Protein AF-A0AAJ6QQM8-F1 (afdb_monomer)

Mean predicted aligned error: 12.3 Å

Sequence (153 aa):
MSQPKPGAGTTTARDKDALLKSYQKRLKDDIRAMIDNFQEILKSSKVPTVEEEGQVLRQLQCTEDQYEMSVRAANMIRAGEKLVRLIADIKQYLILNDFPFINDSIQASSQKFCSVQQDCDQRLMALRDDMASELYELEEEYYSSAYKTPPNK

Solvent-accessible surface area (backbone atoms only — not comparable to full-atom values): 8766 Å² total; per-residue (Å²): 137,84,77,82,77,83,72,89,78,81,77,44,74,67,54,52,52,54,48,54,51,49,52,54,48,51,54,53,53,33,52,48,49,34,50,53,32,50,54,50,42,58,58,65,67,59,78,76,73,90,83,81,69,59,75,68,61,53,55,53,49,56,52,51,42,52,54,50,40,51,52,30,53,52,50,30,53,55,28,50,53,52,51,55,52,50,52,52,54,51,51,52,52,55,63,58,66,48,46,62,60,52,49,52,53,51,51,52,50,51,53,51,52,53,52,52,49,52,53,51,53,51,52,52,50,51,52,51,51,52,52,52,50,53,51,50,54,50,52,52,51,55,71,71,35,78,86,68,62,72,80,85,127

Structure (mmCIF, N/CA/C/O backbone):
data_AF-A0AAJ6QQM8-F1
#
_entry.id   AF-A0AAJ6QQM8-F1
#
loop_
_atom_site.group_PDB
_atom_site.id
_atom_site.type_symbol
_atom_site.label_atom_id
_atom_site.label_alt_id
_atom_site.label_comp_id
_atom_site.label_asym_id
_atom_site.label_entity_id
_atom_site.label_seq_id
_atom_site.pdbx_PDB_ins_code
_atom_site.Cartn_x
_atom_site.Cartn_y
_atom_site.Cartn_z
_atom_site.occupancy
_atom_site.B_iso_or_equiv
_atom_site.auth_seq_id
_atom_site.auth_comp_id
_atom_site.auth_asym_id
_atom_site.auth_atom_id
_atom_site.pdbx_PDB_model_num
ATOM 1 N N . MET A 1 1 ? -29.557 -22.681 16.796 1.00 40.97 1 MET A N 1
ATOM 2 C CA . MET A 1 1 ? -28.147 -22.292 17.002 1.00 40.97 1 MET A CA 1
ATOM 3 C C . MET A 1 1 ? -27.478 -22.214 15.637 1.00 40.97 1 MET A C 1
ATOM 5 O O . MET A 1 1 ? -27.035 -23.232 15.125 1.00 40.97 1 MET A O 1
ATOM 9 N N . SER A 1 2 ? -27.509 -21.041 14.999 1.00 46.12 2 SER A N 1
ATOM 10 C CA . SER A 1 2 ? -26.819 -20.816 13.722 1.00 46.12 2 SER A CA 1
ATOM 11 C C . SER A 1 2 ? -25.383 -20.409 14.006 1.00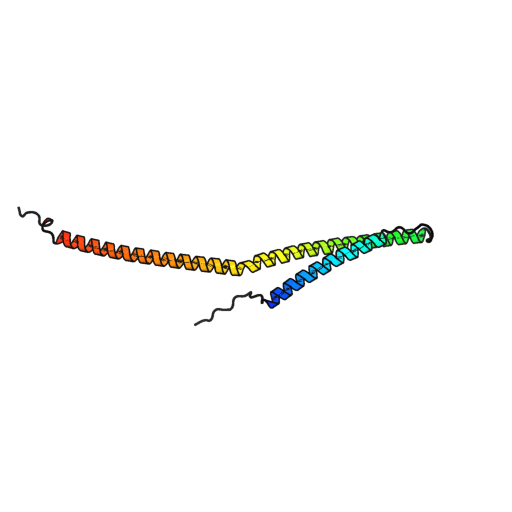 46.12 2 SER A C 1
ATOM 13 O O . SER A 1 2 ? -25.153 -19.456 14.745 1.00 46.12 2 SER A O 1
ATOM 15 N N . GLN A 1 3 ? -24.431 -21.143 13.438 1.00 44.16 3 GLN A N 1
ATOM 16 C CA . GLN A 1 3 ? -23.021 -20.771 13.480 1.00 44.16 3 GLN A CA 1
ATOM 17 C C . GLN A 1 3 ? -22.785 -19.432 12.762 1.00 44.16 3 GLN A C 1
ATOM 19 O O . GLN A 1 3 ? -23.487 -19.134 11.787 1.00 44.16 3 GLN A O 1
ATOM 24 N N . PRO A 1 4 ? -21.799 -18.627 13.198 1.00 49.84 4 PRO A N 1
ATOM 25 C CA . PRO A 1 4 ? -21.432 -17.419 12.487 1.00 49.84 4 PRO A CA 1
ATOM 26 C C . PRO A 1 4 ? -20.741 -17.804 11.174 1.00 49.84 4 PRO A C 1
ATOM 28 O O . PRO A 1 4 ? -19.810 -18.607 11.135 1.00 49.84 4 PRO A O 1
ATOM 31 N N . LYS A 1 5 ? -21.235 -17.228 10.081 1.00 38.94 5 LYS A N 1
ATOM 32 C CA . LYS A 1 5 ? -20.658 -17.323 8.737 1.00 38.94 5 LYS A CA 1
ATOM 33 C C . LYS A 1 5 ? -19.244 -16.711 8.778 1.00 38.94 5 LYS A C 1
ATOM 35 O O . LYS A 1 5 ? -19.127 -15.582 9.257 1.00 38.94 5 LYS A O 1
ATOM 40 N N . PRO A 1 6 ? -18.182 -17.386 8.300 1.00 42.16 6 PRO A N 1
ATOM 41 C CA . PRO A 1 6 ? -16.854 -16.788 8.276 1.00 42.16 6 PRO A CA 1
ATOM 42 C C . PRO A 1 6 ? -16.872 -15.605 7.303 1.00 42.16 6 PRO A C 1
ATOM 44 O O . PRO A 1 6 ? -17.227 -15.750 6.131 1.00 42.16 6 PRO A O 1
ATOM 47 N N . GLY A 1 7 ? -16.560 -14.421 7.830 1.00 39.38 7 GLY A N 1
ATOM 48 C CA . GLY A 1 7 ? -16.451 -13.190 7.062 1.00 39.38 7 GLY A CA 1
ATOM 49 C C . GLY A 1 7 ? -15.402 -13.325 5.962 1.00 39.38 7 GLY A C 1
ATOM 50 O O . GLY A 1 7 ? -14.330 -13.895 6.160 1.00 39.38 7 GLY A O 1
ATOM 51 N N . ALA A 1 8 ? -15.740 -12.808 4.787 1.00 46.47 8 ALA A N 1
ATOM 52 C CA . ALA A 1 8 ? -14.832 -12.682 3.663 1.00 46.47 8 ALA A CA 1
ATOM 53 C C . ALA A 1 8 ? -13.593 -11.854 4.057 1.00 46.47 8 ALA A C 1
ATOM 55 O O . ALA A 1 8 ? -13.740 -10.755 4.587 1.00 46.47 8 ALA A O 1
ATOM 56 N N . GLY A 1 9 ? -12.390 -12.358 3.753 1.00 48.59 9 GLY A N 1
ATOM 57 C CA . GLY A 1 9 ? -11.188 -11.519 3.651 1.00 48.59 9 GLY A CA 1
ATOM 58 C C . GLY A 1 9 ? -9.995 -11.827 4.562 1.00 48.59 9 GLY A C 1
ATOM 59 O O . GLY A 1 9 ? -9.158 -10.947 4.739 1.00 48.59 9 GLY A O 1
ATOM 60 N N . THR A 1 10 ? -9.839 -13.029 5.120 1.00 50.75 10 THR A N 1
ATOM 61 C CA . THR A 1 10 ? -8.577 -13.398 5.791 1.00 50.75 10 THR A CA 1
ATOM 62 C C . THR A 1 10 ? -7.491 -13.747 4.768 1.00 50.75 10 THR A C 1
ATOM 64 O O . THR A 1 10 ? -7.219 -14.912 4.494 1.00 50.75 10 THR A O 1
ATOM 67 N N . THR A 1 11 ? -6.840 -12.726 4.199 1.00 58.72 11 THR A N 1
ATOM 68 C CA . THR A 1 11 ? -5.561 -12.888 3.484 1.00 58.72 11 THR A CA 1
ATOM 69 C C . THR A 1 11 ? -4.575 -13.578 4.424 1.00 58.72 11 THR A C 1
ATOM 71 O O . THR A 1 11 ? -4.206 -13.014 5.461 1.00 58.72 11 THR A O 1
ATOM 74 N N . THR A 1 12 ? -4.177 -14.811 4.107 1.00 64.06 12 THR A N 1
ATOM 75 C CA . THR A 1 12 ? -3.329 -15.608 4.999 1.00 64.06 12 THR A CA 1
ATOM 76 C C . THR A 1 12 ? -1.933 -14.988 5.101 1.00 64.06 12 THR A C 1
ATOM 78 O O . THR A 1 12 ? -1.491 -14.277 4.198 1.00 64.06 12 THR A O 1
ATOM 81 N N . ALA A 1 13 ? -1.193 -15.254 6.184 1.00 66.81 13 ALA A N 1
ATOM 82 C CA . ALA A 1 13 ? 0.185 -14.759 6.331 1.00 66.81 13 ALA A CA 1
ATOM 83 C C . ALA A 1 13 ? 1.074 -15.143 5.128 1.00 66.81 13 ALA A C 1
ATOM 85 O O . ALA A 1 13 ? 1.899 -14.355 4.673 1.00 66.81 13 ALA A O 1
ATOM 86 N N . ARG A 1 14 ? 0.824 -16.322 4.545 1.00 65.31 14 ARG A N 1
ATOM 87 C CA . ARG A 1 14 ? 1.490 -16.810 3.334 1.00 65.31 14 ARG A CA 1
ATOM 88 C C . ARG A 1 14 ? 1.171 -15.963 2.098 1.00 65.31 14 ARG A C 1
ATOM 90 O O . ARG A 1 14 ? 2.067 -15.713 1.293 1.00 65.31 14 ARG A O 1
ATOM 97 N N . ASP A 1 15 ? -0.071 -15.505 1.962 1.00 81.19 15 ASP A N 1
ATOM 98 C CA . ASP A 1 15 ? -0.494 -14.635 0.858 1.00 81.19 15 ASP A CA 1
ATOM 99 C C . ASP A 1 15 ? 0.114 -13.234 0.993 1.00 81.19 15 ASP A C 1
ATOM 101 O O . ASP A 1 15 ? 0.527 -12.642 -0.005 1.00 81.19 15 ASP A O 1
ATOM 105 N N . LYS A 1 16 ? 0.257 -12.732 2.230 1.00 83.00 16 LYS A N 1
ATOM 106 C CA . LYS A 1 16 ? 0.958 -11.467 2.511 1.00 83.00 16 LYS A CA 1
ATOM 107 C C . LYS A 1 16 ? 2.433 -11.547 2.119 1.00 83.00 16 LYS A C 1
ATOM 109 O O . LYS A 1 16 ? 2.919 -10.683 1.393 1.00 83.00 16 LYS A O 1
ATOM 114 N N . ASP A 1 17 ? 3.128 -12.608 2.518 1.00 87.19 17 ASP A N 1
ATOM 115 C CA . ASP A 1 17 ? 4.541 -12.800 2.174 1.00 87.19 17 ASP A CA 1
ATOM 116 C C . ASP A 1 17 ? 4.763 -12.952 0.665 1.00 87.19 17 ASP A C 1
ATOM 118 O O . ASP A 1 17 ? 5.719 -12.405 0.109 1.00 87.19 17 AS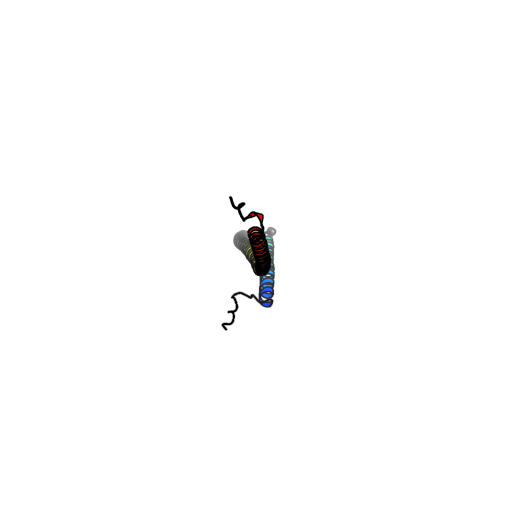P A O 1
ATOM 122 N N . ALA A 1 18 ? 3.881 -13.684 -0.021 1.00 91.25 18 ALA A N 1
ATOM 123 C CA . ALA A 1 18 ? 3.928 -13.816 -1.473 1.00 91.25 18 ALA A CA 1
ATOM 124 C C . ALA A 1 18 ? 3.711 -12.464 -2.174 1.00 91.25 18 ALA A C 1
ATOM 126 O O . ALA A 1 18 ? 4.432 -12.134 -3.121 1.00 91.25 18 ALA A O 1
ATOM 127 N N . LEU A 1 19 ? 2.768 -11.656 -1.680 1.00 91.94 19 LEU A N 1
ATOM 128 C CA . LEU A 1 19 ? 2.495 -10.318 -2.197 1.00 91.94 19 LEU A CA 1
ATOM 129 C C . LEU A 1 19 ? 3.688 -9.372 -1.995 1.00 91.94 19 LEU A C 1
ATOM 131 O O . LEU A 1 19 ? 4.118 -8.716 -2.944 1.00 91.94 19 LEU A O 1
ATOM 135 N N . LEU A 1 20 ? 4.285 -9.353 -0.801 1.00 92.75 20 LEU A N 1
ATOM 136 C CA . LEU A 1 20 ? 5.465 -8.531 -0.510 1.00 92.75 20 LEU A CA 1
ATOM 137 C C . LEU A 1 20 ? 6.668 -8.933 -1.374 1.00 92.75 20 LEU A C 1
ATOM 139 O O . LEU A 1 20 ? 7.365 -8.071 -1.919 1.00 92.75 20 LEU A O 1
ATOM 143 N N . LYS A 1 21 ? 6.876 -10.238 -1.587 1.00 95.75 21 LYS A N 1
ATOM 144 C CA . LYS A 1 21 ? 7.893 -10.739 -2.525 1.00 95.75 21 LYS A CA 1
ATOM 145 C C . LYS A 1 21 ? 7.617 -10.290 -3.961 1.00 95.75 21 LYS A C 1
ATOM 147 O O . LYS A 1 21 ? 8.555 -9.931 -4.672 1.00 95.75 21 LYS A O 1
ATOM 152 N N . SER A 1 22 ? 6.353 -10.270 -4.385 1.00 96.94 22 SER A N 1
ATOM 153 C CA . SER A 1 22 ? 5.952 -9.766 -5.705 1.00 96.94 22 SER A CA 1
ATOM 154 C C . SER A 1 22 ? 6.273 -8.277 -5.870 1.00 96.94 22 SER A C 1
ATOM 156 O O . SER A 1 22 ? 6.860 -7.887 -6.881 1.00 96.94 22 SER A O 1
ATOM 158 N N . TYR A 1 23 ? 5.990 -7.447 -4.860 1.00 97.44 23 TYR A N 1
ATOM 159 C CA . TYR A 1 23 ? 6.359 -6.027 -4.865 1.00 97.44 23 TYR A CA 1
ATOM 160 C C . TYR A 1 23 ? 7.870 -5.822 -4.970 1.00 97.44 23 TYR A C 1
ATOM 162 O O . TYR A 1 23 ? 8.332 -5.040 -5.801 1.00 97.44 23 TYR A O 1
ATOM 170 N N . GLN A 1 24 ? 8.651 -6.573 -4.191 1.00 97.56 24 GLN A N 1
ATOM 171 C CA . GLN A 1 24 ? 10.109 -6.494 -4.246 1.00 97.56 24 GLN A CA 1
ATOM 172 C C . GLN A 1 24 ? 10.658 -6.927 -5.612 1.00 97.56 24 GLN A C 1
ATOM 174 O O . GLN A 1 24 ? 11.612 -6.329 -6.113 1.00 97.56 24 GLN A O 1
ATOM 179 N N . LYS A 1 25 ? 10.064 -7.959 -6.221 1.00 98.06 25 LYS A N 1
ATOM 180 C CA . LYS A 1 25 ? 10.429 -8.405 -7.565 1.00 98.06 25 LYS A CA 1
ATOM 181 C C . LYS A 1 25 ? 10.144 -7.314 -8.601 1.00 98.06 25 LYS A C 1
ATOM 183 O O . LYS A 1 25 ? 11.060 -6.931 -9.317 1.00 98.06 25 LYS A O 1
ATOM 188 N N . ARG A 1 26 ? 8.925 -6.762 -8.618 1.00 98.19 26 ARG A N 1
ATOM 189 C CA . ARG A 1 26 ? 8.523 -5.670 -9.526 1.00 98.19 26 ARG A CA 1
ATOM 190 C C . ARG A 1 26 ? 9.462 -4.468 -9.426 1.00 98.19 26 ARG A C 1
ATOM 192 O O . ARG A 1 26 ? 9.944 -3.994 -10.445 1.00 98.19 26 ARG A O 1
ATOM 199 N N . LEU A 1 27 ? 9.783 -4.040 -8.202 1.00 98.56 27 LEU A N 1
ATOM 200 C CA . LEU A 1 27 ? 10.729 -2.949 -7.953 1.00 98.56 27 LEU A CA 1
ATOM 201 C C . LEU A 1 27 ? 12.092 -3.215 -8.607 1.00 98.56 27 LEU A C 1
ATOM 203 O O . LEU A 1 27 ? 12.619 -2.362 -9.315 1.00 98.56 27 LEU A O 1
ATOM 207 N N . LYS A 1 28 ? 12.664 -4.401 -8.366 1.00 98.44 28 LYS A N 1
ATOM 208 C CA . LYS A 1 28 ? 13.974 -4.780 -8.912 1.00 98.44 28 LYS A CA 1
ATOM 209 C C . LYS A 1 28 ? 13.953 -4.864 -10.434 1.00 98.44 28 LYS A C 1
ATOM 211 O O . LYS A 1 28 ? 14.898 -4.405 -11.067 1.00 98.44 28 LYS A O 1
ATOM 216 N N . ASP A 1 29 ? 12.904 -5.452 -10.997 1.00 98.50 29 ASP A N 1
ATOM 217 C CA . ASP A 1 29 ? 12.777 -5.656 -12.438 1.00 98.50 29 ASP A CA 1
ATOM 218 C C . ASP A 1 29 ? 12.626 -4.316 -13.174 1.00 98.50 29 ASP A C 1
ATOM 220 O O . ASP A 1 29 ? 13.330 -4.085 -14.156 1.00 98.50 29 ASP A O 1
ATOM 224 N N . ASP A 1 30 ? 11.792 -3.399 -12.672 1.00 98.50 30 ASP A N 1
ATOM 225 C CA . ASP A 1 30 ? 11.589 -2.091 -13.305 1.00 98.50 30 ASP A CA 1
ATOM 226 C C . ASP A 1 30 ? 12.809 -1.161 -13.129 1.00 98.50 30 ASP A C 1
ATOM 228 O O . ASP A 1 30 ? 13.188 -0.480 -14.081 1.00 98.50 30 ASP A O 1
ATOM 232 N N . ILE A 1 31 ? 13.499 -1.183 -11.977 1.00 98.50 31 ILE A N 1
ATOM 233 C CA . ILE A 1 31 ? 14.775 -0.455 -11.804 1.00 98.50 31 ILE A CA 1
ATOM 234 C C . ILE A 1 31 ? 15.843 -0.995 -12.758 1.00 98.50 31 ILE A C 1
ATOM 236 O O . ILE A 1 31 ? 16.530 -0.213 -13.416 1.00 98.50 31 ILE A O 1
ATOM 240 N N . ARG A 1 32 ? 15.986 -2.324 -12.852 1.00 98.44 32 ARG A N 1
ATOM 241 C CA . ARG A 1 32 ? 16.948 -2.945 -13.768 1.00 98.44 32 ARG A CA 1
ATOM 242 C C . ARG A 1 32 ? 16.644 -2.553 -15.211 1.00 98.44 32 ARG A C 1
ATOM 244 O O . ARG A 1 32 ? 17.547 -2.109 -15.903 1.00 98.44 32 ARG A O 1
ATOM 251 N N . ALA A 1 33 ? 15.379 -2.609 -15.626 1.00 98.25 33 ALA A N 1
ATOM 252 C CA . ALA A 1 33 ? 14.978 -2.181 -16.960 1.00 98.25 33 ALA A CA 1
ATOM 253 C C . ALA A 1 33 ? 15.361 -0.717 -17.246 1.00 98.25 33 ALA A C 1
ATOM 255 O O . ALA A 1 33 ? 15.828 -0.422 -18.344 1.00 98.25 33 ALA A O 1
ATOM 256 N N . MET A 1 34 ? 15.207 0.200 -16.283 1.00 98.56 34 MET A N 1
ATOM 257 C CA . MET A 1 34 ? 15.641 1.593 -16.461 1.00 98.56 34 MET A CA 1
ATOM 258 C C . MET A 1 34 ? 17.157 1.713 -16.640 1.00 98.56 34 MET A C 1
ATOM 260 O O . MET A 1 34 ? 17.604 2.440 -17.524 1.00 98.56 34 MET A O 1
ATOM 264 N N . ILE A 1 35 ? 17.936 1.003 -15.819 1.00 98.38 35 ILE A N 1
ATOM 265 C CA . ILE A 1 35 ? 19.404 1.015 -15.887 1.00 98.38 35 ILE A CA 1
ATOM 266 C C . ILE A 1 35 ? 19.881 0.429 -17.214 1.00 98.38 35 ILE A C 1
ATOM 268 O O . ILE A 1 35 ? 20.685 1.062 -17.893 1.00 98.38 35 ILE A O 1
ATOM 272 N N . ASP A 1 36 ? 19.362 -0.737 -17.597 1.00 98.25 36 ASP A N 1
ATOM 273 C CA . ASP A 1 36 ? 19.770 -1.440 -18.811 1.00 98.25 36 ASP A CA 1
ATOM 274 C C . ASP A 1 36 ? 19.482 -0.576 -20.046 1.00 98.25 36 ASP A C 1
ATOM 276 O O . ASP A 1 36 ? 20.393 -0.330 -20.830 1.00 98.25 36 ASP A O 1
ATOM 280 N N . ASN A 1 37 ? 18.267 -0.018 -20.179 1.00 98.19 37 ASN A N 1
ATOM 281 C CA . ASN A 1 37 ? 17.927 0.871 -21.300 1.00 98.19 37 ASN A CA 1
ATOM 282 C C . ASN A 1 37 ? 18.795 2.142 -21.322 1.00 98.19 37 ASN A C 1
ATOM 284 O O . ASN A 1 37 ? 19.167 2.606 -22.398 1.00 98.19 37 ASN A O 1
ATOM 288 N N . PHE A 1 38 ? 19.148 2.699 -20.161 1.00 98.00 38 PHE A N 1
ATOM 289 C CA . PHE A 1 38 ? 20.009 3.879 -20.092 1.00 98.00 38 PHE A CA 1
ATOM 290 C C . PHE A 1 38 ? 21.460 3.577 -20.494 1.00 98.00 38 PHE A C 1
ATOM 292 O O . PHE A 1 38 ? 22.055 4.330 -21.263 1.00 98.00 38 PHE A O 1
ATOM 299 N N . GLN A 1 39 ? 22.031 2.467 -20.017 1.00 96.88 39 GLN A N 1
ATOM 300 C CA . GLN A 1 39 ? 23.373 2.020 -20.418 1.00 96.88 39 GLN A CA 1
ATOM 301 C C . GLN A 1 39 ? 23.461 1.804 -21.925 1.00 96.88 39 GLN A C 1
ATOM 303 O O . GLN A 1 39 ? 24.444 2.158 -22.568 1.00 96.88 39 GLN A O 1
ATOM 308 N N . GLU A 1 40 ? 22.406 1.231 -22.472 1.00 95.19 40 GLU A N 1
ATOM 309 C CA . GLU A 1 40 ? 22.217 1.005 -23.883 1.00 95.19 40 GLU A CA 1
ATOM 310 C C . GLU A 1 40 ? 22.163 2.332 -24.677 1.00 95.19 40 GLU A C 1
ATOM 312 O O . GLU A 1 40 ? 22.912 2.495 -25.640 1.00 95.19 40 GLU A O 1
ATOM 317 N N . ILE A 1 41 ? 21.407 3.341 -24.230 1.00 95.19 41 ILE A N 1
ATOM 318 C CA . ILE A 1 41 ? 21.434 4.693 -24.834 1.00 95.19 41 ILE A CA 1
ATOM 319 C C . ILE A 1 41 ? 22.853 5.284 -24.834 1.00 95.19 41 ILE A C 1
ATOM 321 O O . ILE A 1 41 ? 23.282 5.870 -25.830 1.00 95.19 41 ILE A O 1
ATOM 325 N N . LEU A 1 42 ? 23.607 5.120 -23.741 1.00 93.12 42 LEU A N 1
ATOM 326 C CA . LEU A 1 42 ? 24.986 5.614 -23.656 1.00 93.12 42 LEU A CA 1
ATOM 327 C C . LEU A 1 42 ? 25.922 4.922 -24.653 1.00 93.12 42 LEU A C 1
ATOM 329 O O . LEU A 1 42 ? 26.843 5.563 -25.157 1.00 93.12 42 LEU A O 1
ATOM 333 N N . LYS A 1 43 ? 25.704 3.632 -24.943 1.00 90.19 43 LYS A N 1
ATOM 334 C CA . LYS A 1 43 ? 26.477 2.900 -25.957 1.00 90.19 43 LYS A CA 1
ATOM 335 C C . LYS A 1 43 ? 26.206 3.455 -27.354 1.00 90.19 43 LYS A C 1
ATOM 337 O O . LYS A 1 43 ? 27.171 3.783 -28.037 1.00 90.19 43 LYS A O 1
ATOM 342 N N . SER A 1 44 ? 24.935 3.640 -27.719 1.00 85.50 44 SER A N 1
ATOM 343 C CA . SER A 1 44 ? 24.522 4.194 -29.022 1.00 85.50 44 SER A CA 1
ATOM 344 C C . SER A 1 44 ? 24.907 5.673 -29.198 1.00 85.50 44 SER A C 1
ATOM 346 O O . SER A 1 44 ? 24.989 6.173 -30.309 1.00 85.50 44 SER A O 1
ATOM 348 N N . SER A 1 45 ? 25.192 6.392 -28.107 1.00 82.75 45 SER A N 1
ATOM 349 C CA . SER A 1 45 ? 25.619 7.801 -28.164 1.00 82.75 45 SER A CA 1
ATOM 350 C C . SER A 1 45 ? 27.114 7.984 -28.471 1.00 82.75 45 SER A C 1
ATOM 352 O O . SER A 1 45 ? 27.577 9.118 -28.622 1.00 82.75 45 SER A O 1
ATOM 354 N N . LYS A 1 46 ? 27.907 6.904 -28.516 1.00 78.44 46 LYS A N 1
ATOM 355 C CA . LYS A 1 46 ? 29.338 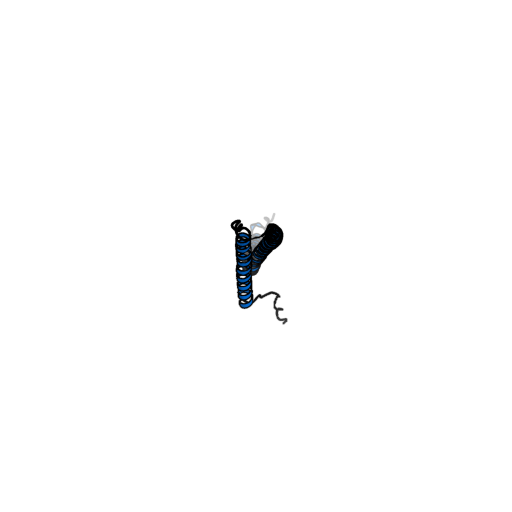6.995 -28.826 1.00 78.44 46 LYS A CA 1
ATOM 356 C C . LYS A 1 46 ? 29.525 7.262 -30.316 1.00 78.44 46 LYS A C 1
ATOM 358 O O . LYS A 1 46 ? 29.153 6.445 -31.144 1.00 78.44 46 LYS A O 1
ATOM 363 N N . VAL A 1 47 ? 30.156 8.386 -30.645 1.00 66.50 47 VAL A N 1
ATOM 364 C CA . VAL A 1 47 ? 30.518 8.723 -32.027 1.00 66.50 47 VAL A CA 1
ATOM 365 C C . VAL A 1 47 ? 31.737 7.885 -32.435 1.00 66.50 47 VAL A C 1
ATOM 367 O O . VAL A 1 47 ? 32.774 8.005 -31.774 1.00 66.50 47 VAL A O 1
ATOM 370 N N . PRO A 1 48 ? 31.660 7.060 -33.494 1.00 62.31 48 PRO A N 1
ATOM 371 C CA . PRO A 1 48 ? 32.834 6.378 -34.026 1.00 62.31 48 PRO A CA 1
ATOM 372 C C . PRO A 1 48 ? 33.874 7.404 -34.490 1.00 62.31 48 PRO A C 1
ATOM 374 O O . PRO A 1 48 ? 33.535 8.414 -35.116 1.00 62.31 48 PRO A O 1
ATOM 377 N N . THR A 1 49 ? 35.149 7.165 -34.182 1.00 60.22 49 THR A N 1
ATOM 378 C CA . THR A 1 49 ? 36.260 7.925 -34.766 1.00 60.22 49 THR A CA 1
ATOM 379 C C . THR A 1 49 ? 36.217 7.785 -36.287 1.00 60.22 49 THR A C 1
ATOM 381 O O . THR A 1 49 ? 35.950 6.707 -36.803 1.00 60.22 49 THR A O 1
ATOM 384 N N . VAL A 1 50 ? 36.447 8.892 -36.994 1.00 57.25 50 VAL A N 1
ATOM 385 C CA . VAL A 1 50 ? 36.114 9.157 -38.414 1.00 57.25 50 VAL A CA 1
ATOM 386 C C . VAL A 1 50 ? 36.777 8.202 -39.435 1.00 57.25 50 VAL A C 1
ATOM 388 O O . VAL A 1 50 ? 36.586 8.357 -40.636 1.00 57.25 50 VAL A O 1
ATOM 391 N N . GLU A 1 51 ? 37.544 7.207 -38.998 1.00 55.69 51 GLU A N 1
ATOM 392 C CA . GLU A 1 51 ? 38.532 6.523 -39.834 1.00 55.69 51 GLU A CA 1
ATOM 393 C C . GLU A 1 51 ? 38.037 5.260 -40.571 1.00 55.69 51 GLU A C 1
ATOM 395 O O . GLU A 1 51 ? 38.735 4.830 -41.484 1.00 55.69 51 GLU A O 1
ATOM 400 N N . GLU A 1 52 ? 36.852 4.692 -40.289 1.00 55.09 52 GLU A N 1
ATOM 401 C CA . GLU A 1 52 ? 36.521 3.340 -40.806 1.00 55.09 52 GLU A CA 1
ATOM 402 C C . GLU A 1 52 ? 35.250 3.162 -41.665 1.00 55.09 52 GLU A C 1
ATOM 404 O O . GLU A 1 52 ? 35.127 2.121 -42.309 1.00 55.09 52 GLU A O 1
ATOM 409 N N . GLU A 1 53 ? 3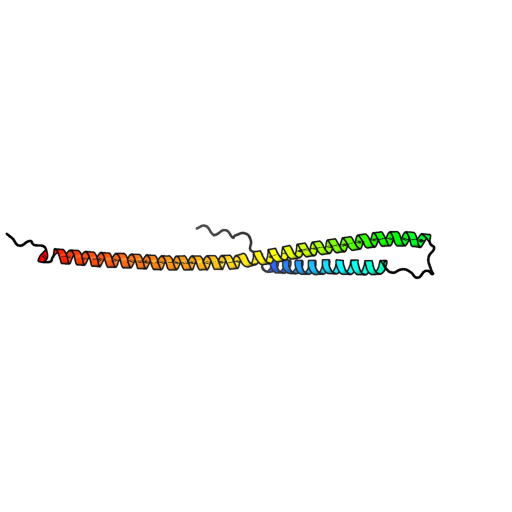4.333 4.132 -41.795 1.00 55.38 53 GLU A N 1
ATOM 410 C CA . GLU A 1 53 ? 33.058 3.884 -42.507 1.00 55.38 53 GLU A CA 1
ATOM 411 C C . GLU A 1 53 ? 32.698 4.918 -43.585 1.00 55.38 53 GLU A C 1
ATOM 413 O O . GLU A 1 53 ? 32.784 6.134 -43.399 1.00 55.38 53 GLU A O 1
ATOM 418 N N . GLY A 1 54 ? 32.241 4.424 -44.742 1.00 63.88 54 GLY A N 1
ATOM 419 C CA . GLY A 1 54 ? 31.749 5.254 -45.843 1.00 63.88 54 GLY A CA 1
ATOM 420 C C . GLY A 1 54 ? 30.540 6.115 -45.442 1.00 63.88 54 GLY A C 1
ATOM 421 O O . GLY A 1 54 ? 29.673 5.683 -44.684 1.00 63.88 54 GLY A O 1
ATOM 422 N N . GLN A 1 55 ? 30.446 7.329 -46.000 1.00 66.44 55 GLN A N 1
ATOM 423 C CA . GLN A 1 55 ? 29.477 8.369 -45.600 1.00 66.44 55 GLN A CA 1
ATOM 424 C C . GLN A 1 55 ? 28.005 7.908 -45.574 1.00 66.44 55 GLN A C 1
ATOM 426 O O . GLN A 1 55 ? 27.246 8.341 -44.710 1.00 66.44 55 GLN A O 1
ATOM 431 N N . VAL A 1 56 ? 27.606 7.018 -46.490 1.00 70.69 56 VAL A N 1
ATOM 432 C CA . VAL A 1 56 ? 26.231 6.490 -46.579 1.00 70.69 56 VAL A CA 1
ATOM 433 C C . VAL A 1 56 ? 25.926 5.485 -45.463 1.00 70.69 56 VAL A C 1
ATOM 435 O O . VAL A 1 56 ? 24.847 5.544 -44.878 1.00 70.69 56 VAL A O 1
ATOM 438 N N . LEU A 1 57 ? 26.874 4.597 -45.136 1.00 75.06 57 LEU A N 1
ATOM 439 C CA . LEU A 1 57 ? 26.715 3.612 -44.058 1.00 75.06 57 LEU A CA 1
ATOM 440 C C . LEU A 1 57 ? 26.519 4.320 -42.714 1.00 75.06 57 LEU A C 1
ATOM 442 O O . LEU A 1 57 ? 25.592 4.013 -41.971 1.00 75.06 57 LEU A O 1
ATOM 446 N N . ARG A 1 58 ? 27.320 5.363 -42.480 1.00 76.12 58 ARG A N 1
ATOM 447 C CA . ARG A 1 58 ? 27.233 6.204 -41.286 1.00 76.12 58 ARG A CA 1
ATOM 448 C C . ARG A 1 58 ? 25.867 6.876 -41.136 1.00 76.12 58 ARG A C 1
ATOM 450 O O . ARG A 1 58 ? 25.338 6.951 -40.034 1.00 76.12 58 ARG A O 1
ATOM 457 N N . GLN A 1 59 ? 25.282 7.377 -42.224 1.00 79.50 59 GLN A N 1
ATOM 458 C CA . GLN A 1 59 ? 23.988 8.063 -42.160 1.00 79.50 59 GLN A CA 1
ATOM 459 C C . GLN A 1 59 ? 22.827 7.098 -41.863 1.00 79.50 59 GLN A C 1
ATOM 461 O O . GLN A 1 59 ? 21.907 7.457 -41.124 1.00 79.50 59 GLN A O 1
ATOM 466 N N . LEU A 1 60 ? 22.889 5.872 -42.395 1.00 84.56 60 LEU A N 1
ATOM 467 C CA . LEU A 1 60 ? 21.942 4.805 -42.061 1.00 84.56 60 LEU A CA 1
ATOM 468 C C . LEU A 1 60 ? 22.076 4.388 -40.591 1.00 84.56 60 LEU A C 1
ATOM 470 O O . LEU A 1 60 ? 21.070 4.392 -39.885 1.00 84.56 60 LEU A O 1
ATOM 474 N N . GLN A 1 61 ? 23.303 4.144 -40.117 1.00 84.44 61 GLN A N 1
ATOM 475 C CA . GLN A 1 61 ? 23.575 3.774 -38.725 1.00 84.44 61 GLN A CA 1
ATOM 476 C C . GLN A 1 61 ? 23.072 4.839 -37.743 1.00 84.44 61 GLN A C 1
ATOM 478 O O . GLN A 1 61 ? 22.333 4.523 -36.820 1.00 84.44 61 GLN A O 1
ATOM 483 N N . CYS A 1 62 ? 23.362 6.123 -37.987 1.00 84.62 62 CYS A N 1
ATOM 484 C CA . CYS A 1 62 ? 22.866 7.204 -37.129 1.00 84.62 62 CYS A CA 1
ATOM 485 C C . CYS A 1 62 ? 21.331 7.256 -37.056 1.00 84.62 62 CYS A C 1
ATOM 487 O O . CYS A 1 62 ? 20.771 7.624 -36.024 1.00 84.62 62 CYS A O 1
ATOM 489 N N . THR A 1 63 ? 20.647 6.913 -38.150 1.00 88.38 63 THR A N 1
ATOM 490 C CA . THR A 1 63 ? 19.180 6.877 -38.187 1.00 88.38 63 THR A CA 1
ATOM 491 C C . THR A 1 63 ? 18.644 5.686 -37.387 1.00 88.38 63 THR A C 1
ATOM 493 O O . THR A 1 63 ? 17.682 5.836 -36.633 1.00 88.38 63 THR A O 1
ATOM 496 N N . GLU A 1 64 ? 19.276 4.516 -37.512 1.00 90.00 64 GLU A N 1
ATOM 497 C CA . GLU A 1 64 ? 18.957 3.325 -36.718 1.00 90.00 64 GLU A CA 1
ATOM 498 C C . GLU A 1 64 ? 19.159 3.578 -35.217 1.00 90.00 64 GLU A C 1
ATOM 500 O O . GLU A 1 64 ? 18.223 3.391 -34.435 1.00 90.00 64 GLU A O 1
ATOM 505 N N . ASP A 1 65 ? 20.323 4.109 -34.834 1.00 89.69 65 ASP A N 1
ATOM 506 C CA . ASP A 1 65 ? 20.659 4.457 -33.451 1.00 89.69 65 ASP A CA 1
ATOM 507 C C . ASP A 1 65 ? 19.634 5.438 -32.864 1.00 89.69 65 ASP A C 1
ATOM 509 O O . ASP A 1 65 ? 19.205 5.295 -31.718 1.00 89.69 65 ASP A O 1
ATOM 513 N N . GLN A 1 66 ? 19.175 6.416 -33.654 1.00 91.69 66 GLN A N 1
ATOM 514 C CA . GLN A 1 66 ? 18.165 7.382 -33.221 1.00 91.69 66 GLN A CA 1
ATOM 515 C C . GLN A 1 66 ? 16.812 6.719 -32.915 1.00 91.69 66 GLN A C 1
ATOM 517 O O . GLN A 1 66 ? 16.166 7.053 -31.909 1.00 91.69 66 GLN A O 1
ATOM 522 N N . TYR A 1 67 ? 16.365 5.785 -33.759 1.00 94.62 67 TYR A N 1
ATOM 523 C CA . TYR A 1 67 ? 15.138 5.028 -33.504 1.00 94.62 67 TYR A CA 1
ATOM 524 C C . TYR A 1 67 ? 15.287 4.125 -32.282 1.00 94.62 67 TYR A C 1
ATOM 526 O O . TYR A 1 67 ? 14.402 4.100 -31.421 1.00 94.62 67 TYR A O 1
ATOM 534 N N . GLU A 1 68 ? 16.418 3.436 -32.160 1.00 94.62 68 GLU A N 1
ATOM 535 C CA . GLU A 1 68 ? 16.693 2.564 -31.027 1.00 94.62 68 GLU A CA 1
ATOM 536 C C . GLU A 1 68 ? 16.743 3.352 -29.705 1.00 94.62 68 GLU A C 1
ATOM 538 O O . GLU A 1 68 ? 16.075 2.982 -28.733 1.00 94.62 68 GLU A O 1
ATOM 543 N N . MET A 1 69 ? 17.450 4.486 -29.670 1.00 95.69 69 MET A N 1
ATOM 544 C CA . MET A 1 69 ? 17.498 5.385 -28.512 1.00 95.69 69 MET A CA 1
ATOM 545 C C . MET A 1 69 ? 16.101 5.870 -28.111 1.00 95.69 69 MET A C 1
ATOM 547 O O . MET A 1 69 ? 15.785 5.924 -26.920 1.00 95.69 69 MET A O 1
ATOM 551 N N . SER A 1 70 ? 15.241 6.173 -29.088 1.00 96.56 70 SER A N 1
ATOM 552 C CA . SER A 1 70 ? 13.860 6.602 -28.834 1.00 96.56 70 SER A CA 1
ATOM 553 C C . SER A 1 70 ? 13.031 5.497 -28.172 1.00 96.56 70 SER A C 1
ATOM 555 O O . SER A 1 70 ? 12.319 5.749 -27.196 1.00 96.56 70 SER A O 1
ATOM 557 N N . VAL A 1 71 ? 13.158 4.253 -28.645 1.00 97.81 71 VAL A N 1
ATOM 558 C CA . VAL A 1 71 ? 12.492 3.086 -28.039 1.00 97.81 71 VAL A CA 1
ATOM 559 C C . VAL A 1 71 ? 13.012 2.831 -26.622 1.00 97.81 71 VAL A C 1
ATOM 561 O O . VAL A 1 71 ? 12.220 2.607 -25.703 1.00 97.81 71 VAL A O 1
ATOM 564 N N . ARG A 1 72 ? 14.330 2.913 -26.413 1.00 97.81 72 ARG A N 1
ATOM 565 C CA . ARG A 1 72 ? 14.962 2.739 -25.096 1.00 97.81 72 ARG A CA 1
ATOM 566 C C . ARG A 1 72 ? 14.478 3.794 -24.098 1.00 97.81 72 ARG A C 1
ATOM 568 O O . ARG A 1 72 ? 14.097 3.448 -22.979 1.00 97.81 72 ARG A O 1
ATOM 575 N N . ALA A 1 73 ? 14.385 5.056 -24.518 1.00 98.06 73 ALA A N 1
ATOM 576 C CA . ALA A 1 73 ? 13.834 6.130 -23.694 1.00 98.06 73 ALA A CA 1
ATOM 577 C C . ALA A 1 73 ? 12.360 5.871 -23.330 1.00 98.06 73 ALA A C 1
ATOM 579 O O . ALA A 1 73 ? 11.981 5.979 -22.163 1.00 98.06 73 ALA A O 1
ATOM 580 N N . ALA A 1 74 ? 11.536 5.444 -24.292 1.00 98.38 74 ALA A N 1
ATOM 581 C CA . ALA A 1 74 ? 10.140 5.086 -24.033 1.00 98.38 74 ALA A CA 1
ATOM 582 C C . ALA A 1 74 ? 10.007 3.919 -23.033 1.00 98.38 74 ALA A C 1
ATOM 584 O O . ALA A 1 74 ? 9.160 3.954 -22.135 1.00 98.38 74 ALA A O 1
ATOM 585 N N . ASN A 1 75 ? 10.875 2.907 -23.129 1.00 98.44 75 ASN A N 1
ATOM 586 C CA . ASN A 1 75 ? 10.912 1.792 -22.181 1.00 98.44 75 ASN A CA 1
ATOM 587 C C . ASN A 1 75 ? 11.260 2.246 -20.755 1.00 98.44 75 ASN A C 1
ATOM 589 O O . ASN A 1 75 ? 10.651 1.753 -19.801 1.00 98.44 75 ASN A O 1
ATOM 593 N N . MET A 1 76 ? 12.177 3.209 -20.598 1.00 98.56 76 MET A N 1
ATOM 594 C CA . MET A 1 76 ? 12.492 3.803 -19.292 1.00 98.56 76 MET A CA 1
ATOM 595 C C . MET A 1 76 ? 11.278 4.513 -18.684 1.00 98.56 76 MET A C 1
ATOM 597 O O . MET A 1 76 ? 10.975 4.300 -17.510 1.00 98.56 76 MET A O 1
ATOM 601 N N . ILE A 1 77 ? 10.547 5.307 -19.477 1.00 98.50 77 ILE A N 1
ATOM 602 C CA . ILE A 1 77 ? 9.324 5.985 -19.017 1.00 98.50 77 ILE A CA 1
ATOM 603 C C . ILE A 1 77 ? 8.279 4.961 -18.568 1.00 98.50 77 ILE A C 1
ATOM 605 O O . ILE A 1 77 ? 7.722 5.073 -17.476 1.00 98.50 77 ILE A O 1
ATOM 609 N N . ARG A 1 78 ? 8.075 3.900 -19.356 1.00 98.44 78 ARG A N 1
ATOM 610 C CA . ARG A 1 78 ? 7.140 2.821 -19.017 1.00 98.44 78 ARG A CA 1
ATOM 611 C C . ARG A 1 78 ? 7.520 2.097 -17.721 1.00 98.44 78 ARG A C 1
ATOM 613 O O . ARG A 1 78 ? 6.631 1.733 -16.952 1.00 98.44 78 ARG A O 1
ATOM 620 N N . ALA A 1 79 ? 8.809 1.862 -17.475 1.00 98.62 79 ALA A N 1
ATOM 621 C CA . ALA A 1 79 ? 9.285 1.313 -16.206 1.00 98.62 79 ALA A CA 1
ATOM 622 C C . ALA A 1 79 ? 9.012 2.283 -15.041 1.00 98.62 79 ALA A C 1
ATOM 624 O O . ALA A 1 79 ? 8.478 1.869 -14.012 1.00 98.62 79 ALA A O 1
ATOM 625 N N . GLY A 1 80 ? 9.248 3.584 -15.239 1.00 98.56 80 GLY A N 1
ATOM 626 C CA . GLY A 1 80 ? 8.898 4.629 -14.273 1.00 98.56 80 GLY A CA 1
ATOM 627 C C . GLY A 1 80 ? 7.410 4.641 -13.905 1.00 98.56 80 GLY A C 1
ATOM 628 O O . GLY A 1 80 ? 7.059 4.650 -12.726 1.00 98.56 80 GLY A O 1
ATOM 629 N N . GLU A 1 81 ? 6.510 4.545 -14.884 1.00 98.38 81 GLU A N 1
ATOM 630 C CA . GLU A 1 81 ? 5.070 4.452 -14.614 1.00 98.38 81 GLU A CA 1
ATOM 631 C C . GLU A 1 81 ? 4.696 3.217 -13.785 1.00 98.38 81 GLU A C 1
ATOM 633 O O . GLU A 1 81 ? 3.842 3.286 -12.898 1.00 98.38 81 GLU A O 1
ATOM 638 N N . LYS A 1 82 ? 5.316 2.063 -14.063 1.00 98.44 82 LYS A N 1
ATOM 639 C CA . LYS A 1 82 ? 5.071 0.841 -13.285 1.00 98.44 82 LYS A CA 1
ATOM 640 C C . LYS A 1 82 ? 5.529 0.995 -11.834 1.00 98.44 82 LYS A C 1
ATOM 642 O O . LYS A 1 82 ? 4.826 0.511 -10.945 1.00 98.44 82 LYS A O 1
ATOM 647 N N . LEU A 1 83 ? 6.629 1.711 -11.588 1.00 98.56 83 LEU A N 1
ATOM 648 C CA . LEU A 1 83 ? 7.075 2.060 -10.236 1.00 98.56 83 LEU A CA 1
ATOM 649 C C . LEU A 1 83 ? 6.060 2.963 -9.520 1.00 98.56 83 LEU A C 1
ATOM 651 O O . LEU A 1 83 ? 5.755 2.728 -8.353 1.00 98.56 83 LEU A O 1
ATO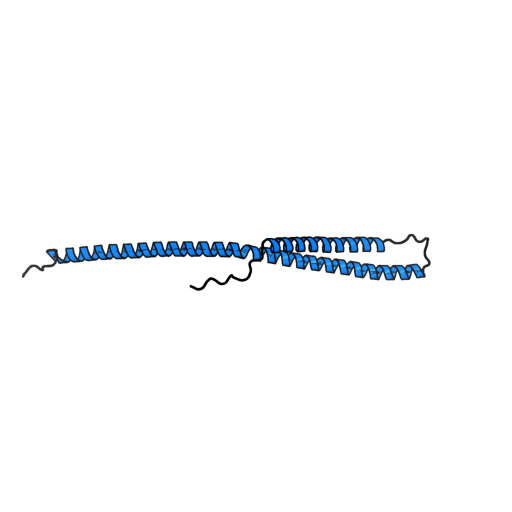M 655 N N . VAL A 1 84 ? 5.460 3.936 -10.214 1.00 98.25 84 VAL A N 1
ATOM 656 C CA . VAL A 1 84 ? 4.392 4.777 -9.637 1.00 98.25 84 VAL A CA 1
ATOM 657 C C . VAL A 1 84 ? 3.169 3.938 -9.252 1.00 98.25 84 VAL A C 1
ATOM 659 O O . VAL A 1 84 ? 2.637 4.097 -8.151 1.00 98.25 84 VAL A O 1
ATOM 662 N N . ARG A 1 85 ? 2.750 2.992 -10.106 1.00 97.88 85 ARG A N 1
ATOM 663 C CA . ARG A 1 85 ? 1.664 2.050 -9.769 1.00 97.88 85 ARG A CA 1
ATOM 664 C C . ARG A 1 85 ? 2.030 1.170 -8.572 1.00 97.88 85 ARG A C 1
ATOM 666 O O . ARG A 1 85 ? 1.205 0.979 -7.690 1.00 97.88 85 ARG A O 1
ATOM 673 N N . LEU A 1 86 ? 3.274 0.693 -8.495 1.00 98.00 86 LEU A N 1
ATOM 674 C CA . LEU A 1 86 ? 3.755 -0.083 -7.350 1.00 98.00 86 LEU A CA 1
ATOM 675 C C . LEU A 1 86 ? 3.668 0.712 -6.036 1.00 98.00 86 LEU A C 1
ATOM 677 O O . LEU A 1 86 ? 3.265 0.159 -5.017 1.00 98.00 86 LEU A O 1
ATOM 681 N N . ILE A 1 87 ? 3.993 2.008 -6.051 1.00 97.25 87 ILE A N 1
ATOM 682 C CA . ILE A 1 87 ? 3.834 2.879 -4.876 1.00 97.25 87 ILE A CA 1
ATOM 683 C C . ILE A 1 87 ? 2.362 2.958 -4.450 1.00 97.25 87 ILE A C 1
ATOM 685 O O . ILE A 1 87 ? 2.071 2.903 -3.254 1.00 97.25 87 ILE A O 1
ATOM 689 N N . ALA A 1 88 ? 1.435 3.086 -5.402 1.00 96.38 88 ALA A N 1
ATOM 690 C CA . ALA A 1 88 ? 0.004 3.098 -5.103 1.00 96.38 88 ALA A CA 1
ATOM 691 C C . ALA A 1 88 ? -0.456 1.773 -4.466 1.00 96.38 88 ALA A C 1
ATOM 693 O O . ALA A 1 88 ? -1.116 1.803 -3.427 1.00 96.38 88 ALA A O 1
ATOM 694 N N . ASP A 1 89 ? -0.023 0.633 -5.012 1.00 94.50 89 ASP A N 1
ATOM 695 C CA . ASP A 1 89 ? -0.329 -0.701 -4.474 1.00 94.50 89 ASP A CA 1
ATOM 696 C C . ASP A 1 89 ? 0.198 -0.878 -3.035 1.00 94.50 89 ASP A C 1
ATOM 698 O O . ASP A 1 89 ? -0.481 -1.441 -2.173 1.00 94.50 89 ASP A O 1
ATOM 702 N N . ILE A 1 90 ? 1.403 -0.367 -2.745 1.00 94.62 90 ILE A N 1
ATOM 703 C CA . ILE A 1 90 ? 1.999 -0.395 -1.398 1.00 94.62 90 ILE A CA 1
ATOM 704 C C . ILE A 1 90 ? 1.191 0.471 -0.428 1.00 94.62 90 ILE A C 1
ATOM 706 O O . ILE A 1 90 ? 0.894 0.030 0.682 1.00 94.62 90 ILE A O 1
ATOM 710 N N . LYS A 1 91 ? 0.804 1.687 -0.835 1.00 93.56 91 LYS A N 1
ATOM 711 C CA . LYS A 1 91 ? -0.035 2.569 -0.008 1.00 93.56 91 LYS A CA 1
ATOM 712 C C . LYS A 1 91 ? -1.369 1.908 0.321 1.00 93.56 91 LYS A C 1
ATOM 714 O O . LYS A 1 91 ? -1.773 1.906 1.479 1.00 93.56 91 LYS A O 1
ATOM 719 N N . GLN A 1 92 ? -2.021 1.314 -0.678 1.00 91.19 92 GLN A N 1
ATOM 720 C CA . GLN A 1 92 ? -3.269 0.586 -0.479 1.00 91.19 92 GLN A CA 1
ATOM 721 C C . GLN A 1 92 ? -3.076 -0.592 0.484 1.00 91.19 92 GLN A C 1
ATOM 723 O O . GLN A 1 92 ? -3.871 -0.755 1.404 1.00 91.19 92 GLN A O 1
ATOM 728 N N . TYR A 1 93 ? -2.005 -1.375 0.325 1.00 89.06 93 TYR A N 1
ATOM 729 C CA . TYR A 1 93 ? -1.691 -2.473 1.240 1.00 89.06 93 TYR A CA 1
ATOM 730 C C . TYR A 1 93 ? -1.528 -1.994 2.690 1.00 89.06 93 TYR A C 1
ATOM 732 O O . TYR A 1 93 ? -2.089 -2.619 3.588 1.00 89.06 93 TYR A O 1
ATOM 740 N N . LEU A 1 94 ? -0.798 -0.900 2.926 1.00 86.56 94 LEU A N 1
ATOM 741 C CA . LEU A 1 94 ? -0.575 -0.362 4.273 1.00 86.56 94 LEU A CA 1
ATOM 742 C C . LEU A 1 94 ? -1.877 0.131 4.914 1.00 86.56 94 LEU A C 1
ATOM 744 O O . LEU A 1 94 ? -2.201 -0.286 6.018 1.00 86.56 94 LEU A O 1
ATOM 748 N N . ILE A 1 95 ? -2.662 0.933 4.188 1.00 86.75 95 ILE A N 1
ATOM 749 C CA . ILE A 1 95 ? -3.938 1.471 4.689 1.00 86.75 95 ILE A CA 1
ATOM 750 C C . ILE A 1 95 ? -4.904 0.336 5.047 1.00 86.75 95 ILE A C 1
ATOM 752 O O . ILE A 1 95 ? -5.539 0.364 6.097 1.00 86.75 95 ILE A O 1
ATOM 756 N N . LEU A 1 96 ? -5.015 -0.679 4.184 1.00 81.94 96 LEU A N 1
ATOM 757 C CA . LEU A 1 96 ? -5.960 -1.774 4.396 1.00 81.94 96 LEU A CA 1
ATOM 758 C C . LEU A 1 96 ? -5.535 -2.732 5.518 1.00 81.94 96 LEU A C 1
ATOM 760 O O . LEU A 1 96 ? -6.404 -3.287 6.188 1.00 81.94 96 LEU A O 1
ATOM 764 N N . ASN A 1 97 ? -4.233 -2.958 5.723 1.00 81.50 97 ASN A N 1
ATOM 765 C CA . ASN A 1 97 ? -3.769 -3.878 6.771 1.00 81.50 97 ASN A CA 1
ATOM 766 C C . ASN A 1 97 ? -3.972 -3.340 8.187 1.00 81.50 97 ASN A C 1
ATOM 768 O O . ASN A 1 97 ? -4.045 -4.151 9.108 1.00 81.50 97 ASN A O 1
ATOM 772 N N . ASP A 1 98 ? -4.103 -2.026 8.356 1.00 81.88 98 ASP A N 1
ATOM 773 C CA . ASP A 1 98 ? -4.348 -1.424 9.667 1.00 81.88 98 ASP A 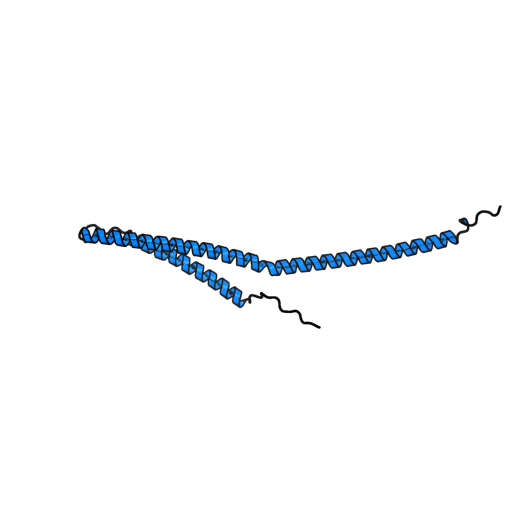CA 1
ATOM 774 C C . ASP A 1 98 ? -5.830 -1.497 10.077 1.00 81.88 98 ASP A C 1
ATOM 776 O O . ASP A 1 98 ? -6.152 -1.435 11.265 1.00 81.88 98 ASP A O 1
ATOM 780 N N . PHE A 1 99 ? -6.755 -1.696 9.127 1.00 84.31 99 PHE A N 1
ATOM 781 C CA . PHE A 1 99 ? -8.193 -1.708 9.417 1.00 84.31 99 PHE A CA 1
ATOM 782 C C . PHE A 1 99 ? -8.659 -2.779 10.409 1.00 84.31 99 PHE A C 1
ATOM 784 O O . PHE A 1 99 ? -9.471 -2.426 11.262 1.00 84.31 99 PHE A O 1
ATOM 791 N N . PRO A 1 100 ? -8.189 -4.042 10.372 1.00 84.44 100 PRO A N 1
ATOM 792 C CA . PRO A 1 100 ? -8.577 -5.035 11.373 1.00 84.44 100 PRO A CA 1
ATOM 793 C C . PRO A 1 100 ? -8.239 -4.590 12.801 1.00 84.44 100 PRO A C 1
ATOM 795 O O . PRO A 1 100 ? -9.111 -4.590 13.661 1.00 84.44 100 PRO A O 1
ATOM 798 N N . PHE A 1 101 ? -7.013 -4.112 13.031 1.00 85.00 101 PHE A N 1
ATOM 799 C CA . PHE A 1 101 ? -6.580 -3.638 14.348 1.00 85.00 101 PHE A CA 1
ATOM 800 C C . PHE A 1 101 ? -7.366 -2.403 14.812 1.00 85.00 101 PHE A C 1
ATOM 802 O O . PHE A 1 101 ? -7.755 -2.301 15.979 1.00 85.00 101 PHE A O 1
ATOM 809 N N . ILE A 1 102 ? -7.626 -1.463 13.898 1.00 87.50 102 ILE A N 1
ATOM 810 C CA . ILE A 1 102 ? -8.453 -0.284 14.181 1.00 87.50 102 ILE A CA 1
ATOM 811 C C . ILE A 1 102 ? -9.883 -0.709 14.543 1.00 87.50 102 ILE A C 1
ATOM 813 O O . ILE A 1 102 ? -10.428 -0.212 15.528 1.00 87.50 102 ILE A O 1
ATOM 817 N N . ASN A 1 103 ? -10.479 -1.650 13.804 1.00 92.75 103 ASN A N 1
ATOM 818 C CA . ASN A 1 103 ? -11.812 -2.178 14.100 1.00 92.75 103 ASN A CA 1
ATOM 819 C C . ASN A 1 103 ? -11.869 -2.850 15.472 1.00 92.75 103 ASN A C 1
ATOM 821 O O . ASN A 1 103 ? -12.783 -2.560 16.243 1.00 92.75 103 ASN A O 1
ATOM 825 N N . ASP A 1 104 ? -10.884 -3.687 15.798 1.00 93.75 104 ASP A N 1
ATOM 826 C CA . ASP A 1 104 ? -10.800 -4.345 17.104 1.00 93.75 104 ASP A CA 1
ATOM 827 C C . ASP A 1 104 ? -10.702 -3.306 18.234 1.00 93.75 104 ASP A C 1
ATOM 829 O O . ASP A 1 104 ? -11.384 -3.408 19.256 1.00 93.75 104 ASP A O 1
ATOM 833 N N . SER A 1 105 ? -9.921 -2.243 18.023 1.00 94.69 105 SER A N 1
ATOM 834 C CA . SER A 1 105 ? -9.766 -1.137 18.978 1.00 94.69 105 SER A CA 1
ATOM 835 C C . SER A 1 105 ? -11.058 -0.327 19.166 1.00 94.69 105 SER A C 1
ATOM 837 O O . SER A 1 105 ? -11.407 0.050 20.292 1.00 94.69 105 SER A O 1
ATOM 839 N N . ILE A 1 106 ? -11.798 -0.075 18.079 1.00 96.38 106 ILE A N 1
ATOM 840 C CA . ILE A 1 106 ? -13.118 0.573 18.117 1.00 96.38 106 ILE A CA 1
ATOM 841 C C . ILE A 1 106 ? -14.117 -0.313 18.865 1.00 96.38 106 ILE A C 1
ATOM 843 O O . ILE A 1 106 ? -14.830 0.174 19.744 1.00 96.38 106 ILE A O 1
ATOM 847 N N . GLN A 1 107 ? -14.149 -1.613 18.564 1.00 97.25 107 GLN A N 1
ATOM 848 C CA . GLN A 1 107 ? -15.041 -2.567 19.213 1.00 97.25 107 GLN A CA 1
ATOM 849 C C . GLN A 1 107 ? -14.760 -2.666 20.718 1.00 97.25 107 GLN A C 1
ATOM 851 O O . GLN A 1 107 ? -15.695 -2.601 21.517 1.00 97.25 107 GLN A O 1
ATOM 856 N N . ALA A 1 108 ? -13.489 -2.745 21.120 1.00 97.00 108 ALA A N 1
ATOM 857 C CA . ALA A 1 108 ? -13.092 -2.762 22.526 1.00 97.00 108 ALA A CA 1
ATOM 858 C C . ALA A 1 108 ? -13.513 -1.476 23.258 1.00 97.00 108 ALA A C 1
ATOM 860 O O . ALA A 1 108 ? -14.045 -1.527 24.370 1.00 97.00 108 ALA A O 1
ATOM 861 N N . SER A 1 109 ? -13.338 -0.317 22.618 1.00 97.06 109 SER A N 1
ATOM 862 C CA . SER A 1 109 ? -13.767 0.970 23.176 1.00 97.06 109 SER A CA 1
ATOM 863 C C . SER A 1 109 ? -15.287 1.045 23.323 1.00 97.06 109 SER A C 1
ATOM 865 O O . SER A 1 109 ? -15.787 1.447 24.371 1.00 97.06 109 SER A O 1
ATOM 867 N N . SER A 1 110 ? -16.034 0.604 22.309 1.00 97.50 110 SER A N 1
ATOM 868 C CA . SER A 1 110 ? -17.499 0.556 22.342 1.00 97.50 110 SER A CA 1
ATOM 869 C C . SER A 1 110 ? -18.014 -0.341 23.473 1.00 97.50 110 SER A C 1
ATOM 871 O O . SER A 1 110 ? -18.885 0.077 24.236 1.00 97.50 110 SER A O 1
ATOM 873 N N . GLN A 1 111 ? -17.423 -1.526 23.650 1.00 97.94 111 GLN A N 1
ATOM 874 C CA . GLN A 1 111 ? -17.757 -2.424 24.759 1.00 97.94 111 GLN A CA 1
ATOM 875 C C . GLN A 1 111 ? -17.470 -1.784 26.120 1.00 97.94 111 GLN A C 1
ATOM 877 O O . GLN A 1 111 ? -18.308 -1.857 27.020 1.00 97.94 111 GLN A O 1
ATOM 882 N N . LYS A 1 112 ? -16.326 -1.103 26.263 1.00 97.88 112 LYS A N 1
ATOM 883 C CA . LYS A 1 112 ? -15.982 -0.379 27.491 1.00 97.88 112 LYS A CA 1
ATOM 884 C C . LYS A 1 112 ? -17.017 0.698 27.817 1.00 97.88 112 LYS A C 1
ATOM 886 O O . LYS A 1 112 ? -17.473 0.768 28.954 1.00 97.88 112 LYS A O 1
ATOM 891 N N . PHE A 1 113 ? -17.409 1.516 26.841 1.00 97.88 113 PHE A N 1
ATOM 892 C CA . PHE A 1 113 ? -18.418 2.556 27.060 1.00 97.88 113 PHE A CA 1
ATOM 893 C C . PHE A 1 113 ? -19.787 1.971 27.408 1.00 97.88 113 PHE A C 1
ATOM 895 O O . PHE A 1 113 ? -20.437 2.473 28.318 1.00 97.88 113 PHE A O 1
ATOM 902 N N . CYS A 1 114 ? -20.190 0.878 26.758 1.00 98.06 114 CYS A N 1
ATOM 903 C CA . CYS A 1 114 ? -21.439 0.191 27.078 1.00 98.06 114 CYS A CA 1
ATOM 904 C C . CYS A 1 114 ? -21.434 -0.365 28.514 1.00 98.06 114 CYS A C 1
ATOM 906 O O . CYS A 1 114 ? -22.414 -0.211 29.237 1.00 98.06 114 CYS A O 1
ATOM 908 N N . SER A 1 115 ? -20.310 -0.932 28.964 1.00 97.88 115 SER A N 1
ATOM 909 C CA . SER A 1 115 ? -20.155 -1.402 30.347 1.00 97.88 115 SER A CA 1
ATOM 910 C C . SER A 1 115 ? -20.233 -0.260 31.364 1.00 97.88 115 SER A C 1
ATOM 912 O O . SER A 1 115 ? -20.912 -0.403 32.376 1.00 97.88 115 SER A O 1
ATOM 914 N N . VAL A 1 116 ? -19.579 0.874 31.093 1.00 98.25 116 VAL A N 1
ATOM 915 C CA . VAL A 1 116 ? -19.642 2.058 31.969 1.00 98.25 116 VAL A CA 1
ATOM 916 C C . VAL A 1 116 ? -21.058 2.624 32.022 1.00 98.25 116 VAL A C 1
ATOM 918 O O . VAL A 1 116 ? -21.526 3.002 33.092 1.00 98.25 116 VAL A O 1
ATOM 921 N N . GLN A 1 117 ? -21.751 2.662 30.883 1.00 98.06 117 GLN A N 1
ATOM 922 C CA . GLN A 1 117 ? -23.139 3.098 30.826 1.00 98.06 117 GLN A CA 1
ATOM 923 C C . GLN A 1 117 ? -24.034 2.200 31.689 1.00 98.06 117 GLN A C 1
ATOM 925 O O . GLN A 1 117 ? -24.778 2.716 32.513 1.00 98.06 117 GLN A O 1
ATOM 930 N N . GLN A 1 118 ? -23.911 0.875 31.567 1.00 98.19 118 GLN A N 1
ATOM 931 C CA . GLN A 1 118 ? -24.694 -0.065 32.376 1.00 98.19 118 GLN A CA 1
ATOM 932 C C . GLN A 1 118 ? -24.435 0.081 33.881 1.00 98.19 118 GLN A C 1
ATOM 934 O O . GLN A 1 118 ? -25.382 0.034 34.659 1.00 98.19 118 GLN A O 1
ATOM 939 N N . ASP A 1 119 ? -23.181 0.275 34.297 1.00 98.31 119 ASP A N 1
ATOM 940 C CA . ASP A 1 119 ? -22.839 0.510 35.707 1.00 98.31 119 ASP A CA 1
ATOM 941 C C . ASP A 1 119 ? -23.437 1.833 36.216 1.00 98.31 119 ASP A C 1
ATOM 943 O O . ASP A 1 119 ? -24.013 1.888 37.300 1.00 98.31 119 ASP A O 1
ATOM 947 N N . CYS A 1 120 ? -23.379 2.896 35.408 1.00 98.12 120 CYS A N 1
ATOM 948 C CA . CYS A 1 120 ? -24.005 4.174 35.745 1.00 98.12 120 CYS A CA 1
ATOM 949 C C . CYS A 1 120 ? -25.529 4.038 35.894 1.00 98.12 120 CYS A C 1
ATOM 951 O O . CYS A 1 120 ? -26.092 4.475 36.897 1.00 98.12 120 CYS A O 1
ATOM 953 N N . ASP A 1 121 ? -26.184 3.376 34.937 1.00 98.38 121 ASP A N 1
ATOM 954 C CA . ASP A 1 121 ? -27.630 3.145 34.951 1.00 98.38 121 ASP A CA 1
ATOM 955 C C . ASP A 1 121 ? -28.051 2.310 36.172 1.00 98.38 121 ASP A C 1
ATOM 957 O O . ASP A 1 121 ? -29.050 2.624 36.822 1.00 98.38 121 ASP A O 1
ATOM 961 N N . GLN A 1 122 ? -27.269 1.288 36.540 1.00 98.31 122 GLN A N 1
ATOM 962 C CA . GLN A 1 122 ? -27.512 0.486 37.745 1.00 98.31 122 GLN A CA 1
ATOM 963 C C . GLN A 1 122 ? -27.407 1.321 39.021 1.00 98.31 122 GLN A C 1
ATOM 965 O O . GLN A 1 122 ? -28.282 1.236 39.881 1.00 98.31 122 GLN A O 1
ATOM 970 N N . ARG A 1 123 ? -26.373 2.160 39.136 1.00 98.12 123 ARG A N 1
ATOM 971 C CA . ARG A 1 123 ? -26.199 3.047 40.295 1.00 98.12 123 ARG A CA 1
ATOM 972 C C . ARG A 1 123 ? -27.310 4.088 40.390 1.00 98.12 123 ARG A C 1
ATOM 974 O O . ARG A 1 123 ? -27.772 4.374 41.489 1.00 98.12 123 ARG A O 1
ATOM 981 N N . LEU A 1 124 ? -27.761 4.628 39.257 1.00 98.31 124 LEU A N 1
ATOM 982 C CA . LEU A 1 124 ? -28.892 5.556 39.213 1.00 98.31 124 LEU A CA 1
ATOM 983 C C . LEU A 1 124 ? -30.201 4.883 39.632 1.00 98.31 124 LEU A C 1
ATOM 985 O O . LEU A 1 124 ? -30.980 5.495 40.360 1.00 98.31 124 LEU A O 1
ATOM 989 N N . MET A 1 125 ? -30.447 3.639 39.207 1.00 98.12 125 MET A N 1
ATOM 990 C CA . MET A 1 125 ? -31.623 2.890 39.663 1.00 98.12 125 MET A CA 1
ATOM 991 C C . MET A 1 125 ? -31.573 2.604 41.162 1.00 98.12 125 MET A C 1
ATOM 993 O O . MET A 1 125 ? -32.575 2.826 41.832 1.00 98.12 125 MET A O 1
ATOM 997 N N . ALA A 1 126 ? -30.422 2.178 41.687 1.00 98.19 126 ALA A N 1
ATOM 998 C CA . ALA A 1 126 ? -30.258 1.943 43.119 1.00 98.19 126 ALA A CA 1
ATOM 999 C C . ALA A 1 126 ? -30.522 3.221 43.929 1.00 98.19 126 ALA A C 1
ATOM 1001 O O . ALA A 1 126 ? -31.351 3.215 44.829 1.00 98.19 126 ALA A O 1
ATOM 1002 N N . LEU A 1 127 ? -29.917 4.346 43.530 1.00 98.12 127 LEU A N 1
ATOM 1003 C CA . LEU A 1 127 ? -30.129 5.632 44.195 1.00 98.12 127 LEU A CA 1
ATOM 1004 C C . LEU A 1 127 ? -31.598 6.078 44.153 1.00 98.12 127 LEU A C 1
ATOM 1006 O O . LEU A 1 127 ? -32.112 6.607 45.134 1.00 98.12 127 LEU A O 1
ATOM 1010 N N . ARG A 1 128 ? -32.285 5.874 43.021 1.00 98.12 128 ARG A N 1
ATOM 1011 C CA . ARG A 1 128 ? -33.723 6.153 42.905 1.00 98.12 128 ARG A CA 1
ATOM 1012 C C . ARG A 1 128 ? -34.520 5.339 43.925 1.00 98.12 128 ARG A C 1
ATOM 1014 O O . ARG A 1 128 ? -35.433 5.888 44.535 1.00 98.12 128 ARG A O 1
ATOM 1021 N N . ASP A 1 129 ? -34.209 4.055 44.062 1.00 98.06 129 ASP A N 1
ATOM 1022 C CA . ASP A 1 129 ? -34.931 3.148 44.955 1.00 98.06 129 ASP A CA 1
ATOM 1023 C C . ASP A 1 129 ? -34.672 3.494 46.428 1.00 98.06 129 ASP A C 1
ATOM 1025 O O . ASP A 1 129 ? -35.625 3.556 47.205 1.00 98.06 129 ASP A O 1
ATOM 1029 N N . ASP A 1 130 ? -33.431 3.842 46.781 1.00 97.94 130 ASP A N 1
ATOM 1030 C CA . ASP A 1 130 ? -33.070 4.329 48.118 1.00 97.94 130 ASP A CA 1
ATOM 1031 C C . ASP A 1 130 ? -33.842 5.614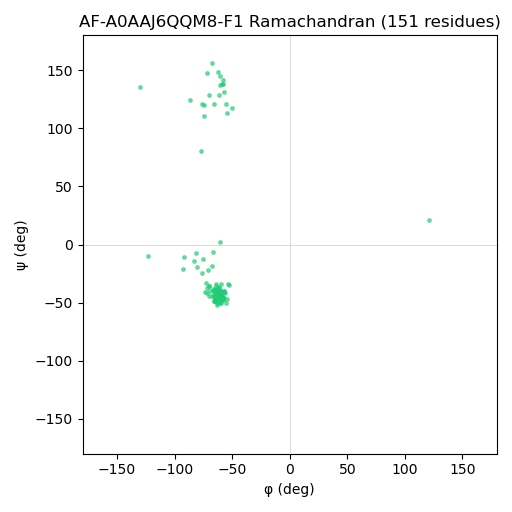 48.466 1.00 97.94 130 ASP A C 1
ATOM 1033 O O . ASP A 1 130 ? -34.515 5.685 49.493 1.00 97.94 130 ASP A O 1
ATOM 1037 N N . MET A 1 131 ? -33.839 6.610 47.567 1.00 97.31 131 MET A N 1
ATOM 1038 C CA . MET A 1 131 ? -34.583 7.862 47.765 1.00 97.31 131 MET A CA 1
ATOM 1039 C C . MET A 1 131 ? -36.094 7.636 47.886 1.00 97.31 131 MET A C 1
ATOM 1041 O O . MET A 1 131 ? -36.764 8.329 48.650 1.00 97.31 131 MET A O 1
ATOM 1045 N N . ALA A 1 132 ? -36.652 6.696 47.118 1.00 97.50 132 ALA A N 1
ATOM 1046 C CA . ALA A 1 132 ? -38.066 6.354 47.204 1.00 97.50 132 ALA A CA 1
ATOM 1047 C C . ALA A 1 132 ? -38.411 5.711 48.558 1.00 97.50 132 ALA A C 1
ATOM 1049 O O . ALA A 1 132 ? -39.464 6.023 49.114 1.00 97.50 132 ALA A O 1
ATOM 1050 N N . SER A 1 133 ? -37.524 4.866 49.095 1.00 97.44 133 SER A N 1
ATOM 1051 C CA . SER A 1 133 ? -37.671 4.282 50.434 1.00 97.44 133 SER A CA 1
ATOM 1052 C C . SER A 1 133 ? -37.640 5.360 51.516 1.00 97.44 133 SER A C 1
ATOM 1054 O O . SER A 1 133 ? -38.566 5.442 52.319 1.00 97.44 133 SER A O 1
ATOM 1056 N N . GLU A 1 134 ? -36.634 6.241 51.493 1.00 97.31 134 GLU A N 1
ATOM 1057 C CA . GLU A 1 134 ? -36.503 7.327 52.475 1.00 97.31 134 GLU A CA 1
ATOM 1058 C C . GLU A 1 134 ? -37.710 8.277 52.452 1.00 97.31 134 GLU A C 1
ATOM 1060 O O . GLU A 1 134 ? -38.214 8.679 53.501 1.00 97.31 134 GLU A O 1
ATOM 1065 N N . LEU A 1 135 ? -38.214 8.624 51.261 1.00 97.06 135 LEU A N 1
ATOM 1066 C CA . LEU A 1 135 ? -39.407 9.463 51.127 1.00 97.06 135 LEU A CA 1
ATOM 1067 C C . LEU A 1 135 ? -40.659 8.789 51.696 1.00 97.06 135 LEU A C 1
ATOM 1069 O O . LEU A 1 135 ? -41.470 9.470 52.323 1.00 97.06 135 LEU A O 1
ATOM 1073 N N . TYR A 1 136 ? -40.815 7.481 51.484 1.00 96.25 136 TYR A N 1
ATOM 1074 C CA . TYR A 1 136 ? -41.941 6.722 52.022 1.00 96.25 136 TYR A CA 1
ATOM 1075 C C . TYR A 1 136 ? -41.902 6.673 53.555 1.00 96.25 136 TYR A C 1
ATOM 1077 O O . TYR A 1 136 ? -42.907 6.956 54.206 1.00 96.25 136 TYR A O 1
ATOM 1085 N N . GLU A 1 137 ? -40.734 6.384 54.134 1.00 94.88 137 GLU A N 1
ATOM 1086 C CA . GLU A 1 137 ? -40.533 6.375 55.588 1.00 94.88 137 GLU A CA 1
ATOM 1087 C C . GLU A 1 137 ? -40.826 7.750 56.205 1.00 94.88 137 GLU A C 1
ATOM 1089 O O . GLU A 1 137 ? -41.539 7.849 57.206 1.00 94.88 137 GLU A O 1
ATOM 1094 N N . LEU A 1 138 ? -40.350 8.826 55.571 1.00 93.56 138 LEU A N 1
ATOM 1095 C CA . LEU A 1 138 ? -40.601 10.193 56.025 1.00 93.56 138 LEU A CA 1
ATOM 1096 C C . LEU A 1 138 ? -42.090 10.573 55.939 1.00 93.56 138 LEU A C 1
ATOM 1098 O O . LEU A 1 138 ? -42.611 11.257 56.823 1.00 93.56 138 LEU A O 1
ATOM 1102 N N . GLU A 1 139 ? -42.786 10.150 54.881 1.00 92.94 139 GLU A N 1
ATOM 1103 C CA . GLU A 1 139 ? -44.229 10.360 54.727 1.00 92.94 139 GLU A CA 1
ATOM 1104 C C . GLU A 1 139 ? -45.022 9.619 55.818 1.00 92.94 139 GLU A C 1
ATOM 1106 O O . GLU A 1 139 ? -45.938 10.191 56.423 1.00 92.94 139 GLU A O 1
ATOM 1111 N N . GLU A 1 140 ? -44.646 8.375 56.122 1.00 91.44 140 GLU A N 1
ATOM 1112 C CA . GLU A 1 140 ? -45.251 7.574 57.188 1.00 91.44 140 GLU A CA 1
ATOM 1113 C C . GLU A 1 140 ? -45.017 8.195 58.578 1.00 91.44 140 GLU A C 1
ATOM 1115 O O . GLU A 1 140 ? -45.958 8.324 59.37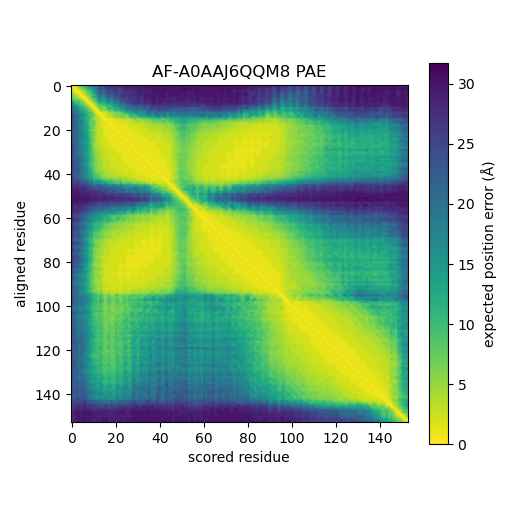3 1.00 91.44 140 GLU A O 1
ATOM 1120 N N . GLU A 1 141 ? -43.799 8.660 58.867 1.00 89.19 141 GLU A N 1
ATOM 1121 C CA . GLU A 1 141 ? -43.476 9.359 60.116 1.00 89.19 141 GLU A CA 1
ATOM 1122 C C . GLU A 1 141 ? -44.267 10.672 60.246 1.00 89.19 141 GLU A C 1
ATOM 1124 O O . GLU A 1 141 ? -44.880 10.947 61.283 1.00 89.19 141 GLU A O 1
ATOM 1129 N N . TYR A 1 142 ? -44.351 11.463 59.172 1.00 86.56 142 TYR A N 1
ATOM 1130 C CA . TYR A 1 142 ? -45.140 12.695 59.161 1.00 86.56 142 TYR A CA 1
ATOM 1131 C C . TYR A 1 142 ? -46.617 12.431 59.480 1.00 86.56 142 TYR A C 1
ATOM 1133 O O . TYR A 1 142 ? -47.217 13.139 60.299 1.00 86.56 142 TYR A O 1
ATOM 1141 N N . TYR A 1 143 ? -47.210 11.402 58.869 1.00 86.44 143 TYR A N 1
ATOM 1142 C CA . TYR A 1 143 ? -48.618 11.061 59.065 1.00 86.44 143 TYR A CA 1
ATOM 1143 C C . TYR A 1 143 ? -48.934 10.365 60.386 1.00 86.44 143 TYR A C 1
ATOM 1145 O O . TYR A 1 143 ? -50.072 10.475 60.849 1.00 86.44 143 TYR A O 1
ATOM 1153 N N . SER A 1 144 ? -47.962 9.696 60.998 1.00 85.75 144 SER A N 1
ATOM 1154 C CA . SER A 1 144 ? -48.088 9.129 62.344 1.00 85.75 144 SER A CA 1
ATOM 1155 C C . SER A 1 144 ? -47.807 10.153 63.453 1.00 85.75 144 SER A C 1
ATOM 1157 O O . SER A 1 144 ? -48.172 9.927 64.609 1.00 85.75 144 SER A O 1
ATOM 1159 N N . SER A 1 145 ? -47.222 11.308 63.119 1.00 81.25 145 SER A N 1
ATOM 1160 C CA . SER A 1 145 ? -46.931 12.371 64.081 1.00 81.25 145 SER A CA 1
ATOM 1161 C C . SER A 1 145 ? -48.183 13.115 64.581 1.00 81.25 145 SER A C 1
ATOM 1163 O O . SER A 1 145 ? -49.151 13.366 63.855 1.00 81.25 145 SER A O 1
ATOM 1165 N N . ALA A 1 146 ? -48.134 13.573 65.837 1.00 69.81 146 ALA A N 1
ATOM 1166 C CA . ALA A 1 146 ? -49.201 14.356 66.472 1.00 69.81 146 ALA A CA 1
ATOM 1167 C C . ALA A 1 146 ? -49.414 15.757 65.852 1.00 69.81 146 ALA A C 1
ATOM 1169 O O . ALA A 1 146 ? -50.362 16.456 66.207 1.00 69.81 146 ALA A O 1
ATOM 1170 N N . TYR A 1 147 ? -48.558 16.176 64.913 1.00 65.56 147 TYR A N 1
ATOM 1171 C CA . TYR A 1 147 ? -48.650 17.473 64.239 1.00 65.56 147 TYR A CA 1
ATOM 1172 C C . TYR A 1 147 ? -49.761 17.534 63.179 1.00 65.56 147 TYR A C 1
ATOM 1174 O O . TYR A 1 147 ? -50.101 18.626 62.723 1.00 65.56 147 TYR A O 1
ATOM 1182 N N . LYS A 1 148 ? -50.350 16.389 62.796 1.00 62.03 148 LYS A N 1
ATOM 1183 C CA . LYS A 1 148 ? -51.429 16.329 61.798 1.00 62.03 148 LYS A CA 1
ATOM 1184 C C . LYS A 1 148 ? -52.839 16.384 62.387 1.00 62.03 148 LYS A C 1
ATOM 1186 O O . LYS A 1 148 ? -53.767 16.748 61.666 1.00 62.03 148 LYS A O 1
ATOM 1191 N N . THR A 1 149 ? -53.042 16.062 63.665 1.00 60.75 149 THR A N 1
ATOM 1192 C CA . THR A 1 149 ? -54.355 16.264 64.293 1.00 60.75 149 THR A CA 1
ATOM 1193 C C . THR A 1 149 ? -54.554 17.759 64.549 1.00 60.75 149 THR A C 1
ATOM 1195 O O . THR A 1 149 ?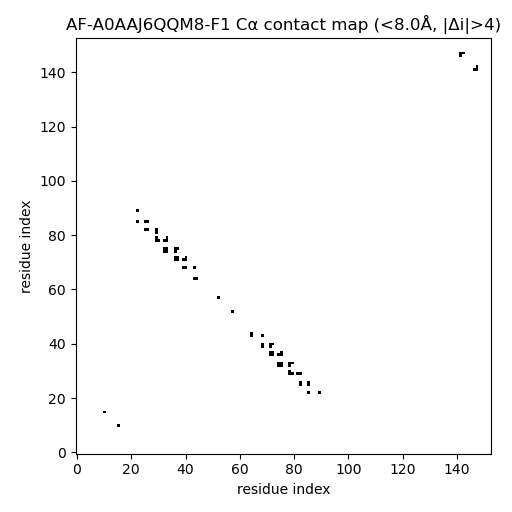 -53.856 18.300 65.410 1.00 60.75 149 THR A O 1
ATOM 1198 N N . PRO A 1 150 ? -55.464 18.461 63.837 1.00 60.44 150 PRO A N 1
ATOM 1199 C CA . PRO A 1 150 ? -55.803 19.822 64.227 1.00 60.44 150 PRO A CA 1
ATOM 1200 C C . PRO A 1 150 ? -56.317 19.785 65.674 1.00 60.44 150 PRO A C 1
ATOM 1202 O O . PRO A 1 150 ? -57.012 18.830 66.035 1.00 60.44 150 PRO A O 1
ATOM 1205 N N . PRO A 1 151 ? -55.984 20.781 66.516 1.00 60.69 151 PRO A N 1
ATOM 1206 C CA . PRO A 1 151 ? -56.539 20.843 67.858 1.00 60.69 151 PRO A CA 1
ATOM 1207 C C . PRO A 1 151 ? -58.064 20.820 67.730 1.00 60.69 151 PRO A C 1
ATOM 1209 O O . PRO A 1 151 ? -58.634 21.662 67.030 1.00 60.69 151 PRO A O 1
ATOM 1212 N N . ASN A 1 152 ? -58.708 19.822 68.347 1.00 60.47 152 ASN A N 1
ATOM 1213 C CA . ASN A 1 152 ? -60.164 19.779 68.463 1.00 60.47 152 ASN A CA 1
ATOM 1214 C C . ASN A 1 152 ? -60.622 21.143 69.006 1.00 60.47 152 ASN A C 1
ATOM 1216 O O . ASN A 1 152 ? -60.190 21.538 70.090 1.00 60.47 152 ASN A O 1
ATOM 1220 N N . LYS A 1 153 ? -61.421 21.872 68.215 1.00 46.00 153 LYS A N 1
ATOM 1221 C CA . LYS A 1 153 ? -62.121 23.081 68.665 1.00 46.00 153 LYS A CA 1
ATOM 1222 C C . LYS A 1 153 ? -63.208 22.720 69.666 1.00 46.00 153 LYS A C 1
ATOM 1224 O O . LYS A 1 153 ? -63.856 21.671 69.454 1.00 46.00 153 LYS A O 1
#

pLDDT: mean 85.87, std 16.67, range [38.94, 98.62]

Foldseek 3Di:
DDDDDPDPDCCDPVNVVVVVVVLVVLVVVLVVLLVVLVVLLVVLPDDPDPPDDDPVVVVVSVVVSVVSNVVSVVSNVVSVVSVVVSVVVVVVVVVVVCVVVVVVVVVVVVVVVVVVVVVVVVVVVVVVVVVVVVVVVVVVCVVPDPVPDDPDD

Organism: NCBI:txid34638

Radius of gyration: 41.39 Å; Cα contacts (8 Å, |Δi|>4): 38; chains: 1; bounding box: 101×45×115 Å

Nearest PDB structures (foldseek):
  3g6b-assembly1_B  TM=4.147E-01  e=5.774E+00  Thermotoga maritima
  3g67-assembly1_B  TM=3.945E-01  e=7.452E+00  Thermotoga maritima

Secondary structure (DSSP, 8-state):
-PPPPPPS----HHHHHHHHHHHHHHHHHHHHHHHHHHHHHHHHTPPPPTTS--HHHHHHHHHHHHHHHHHHHHHHHHHHHHHHHHHHHHHHHHHHHHHHHHHHHHHHHHHHHHHHHHHHHHHHHHHHHHHHHHHHHHHHHHHHSTTSSPPP-

InterPro domains:
  IPR009332 Mediator of RNA polymerase II transcription subunit 22 [PF06179] (25-132)
  IPR009332 Mediator of RNA polymerase II transcription subunit 22 [PTHR12434] (6-151)